Protein AF-A0A182S6H3-F1 (afdb_monomer_lite)

Foldseek 3Di:
DCVVLLVVCLVVLPLVSLVVVLVVVVVPPDDLLVLQSSLLSNLNSCLVVLNLVVNLVSVVVSVVRHPLVSHDLVSVVSSQVSCVVVVHHRPDDNDDDPPPDDDDDDDDDDDDDDDDDDDDDDDDDDDDDDDDDDDDDDDDDD

InterPro domains:
  IPR033490 Leucine-rich PPR motif-containing protein [PTHR46669] (1-109)

Sequence (142 aa):
MFQKVIQQARDTKDATLCQRLIDHLRESNVSEKGKGLIYSCMVDILVAKEKPEEALAALEQGLKVTCLENVNRTALRRLQDALAAKGKPFPLTIPAKNAKTAQDPSSTSSSDSDSESSSDEEPSKAAAKSSSSSKPSSKNLS

Organism: NCBI:txid74869

pLDDT: mean 74.5, std 17.38, range [43.91, 92.25]

Radius of gyration: 27.99 Å; chains: 1; bounding box: 32×68×69 Å

Secondary structure (DSSP, 8-state):
--HHHHHHHHHHT-HHHHHHHHHHHHHTT--HHHHHHHHHHHHHHHHHTT-HHHHHHHHHHHHTTS-GGGS-HHHHHHHHHHHHHTTPPP-S--PPP--S------------------------------------------

Structure (mmCIF, N/CA/C/O backbone):
data_AF-A0A182S6H3-F1
#
_entry.id   AF-A0A182S6H3-F1
#
loop_
_atom_site.group_PDB
_atom_site.id
_atom_site.type_symbol
_atom_site.label_atom_id
_atom_site.label_alt_id
_atom_site.label_comp_id
_atom_site.label_asym_id
_atom_site.label_entity_id
_atom_site.label_seq_id
_atom_site.pdbx_PDB_ins_code
_atom_site.Cartn_x
_atom_site.Cartn_y
_atom_site.Cartn_z
_atom_site.occupancy
_atom_site.B_iso_or_equiv
_atom_site.auth_seq_id
_atom_site.auth_comp_id
_atom_site.auth_asym_id
_atom_site.auth_atom_id
_atom_site.pdbx_PDB_model_num
ATOM 1 N N . MET A 1 1 ? 14.740 -0.488 -11.726 1.00 61.84 1 MET A N 1
ATOM 2 C CA . MET A 1 1 ? 14.274 0.349 -10.593 1.00 61.84 1 MET A CA 1
ATOM 3 C C . MET A 1 1 ? 12.841 0.802 -10.850 1.00 61.84 1 MET A C 1
ATOM 5 O O . MET A 1 1 ? 12.623 1.541 -11.795 1.00 61.84 1 MET A O 1
ATOM 9 N N . PHE A 1 2 ? 11.881 0.393 -10.021 1.00 75.75 2 PHE A N 1
ATOM 10 C CA . PHE A 1 2 ? 10.447 0.751 -10.123 1.00 75.75 2 PHE A CA 1
ATOM 11 C C . PHE A 1 2 ? 10.018 1.805 -9.082 1.00 75.75 2 PHE A C 1
ATOM 13 O O . PHE A 1 2 ? 8.854 2.178 -8.994 1.00 75.75 2 PHE A O 1
ATOM 20 N N . GLN A 1 3 ? 10.972 2.334 -8.311 1.00 81.19 3 GLN A N 1
ATOM 21 C CA . GLN A 1 3 ? 10.722 3.261 -7.206 1.00 81.19 3 GLN A CA 1
ATOM 22 C C . GLN A 1 3 ? 10.040 4.566 -7.643 1.00 81.19 3 GLN A C 1
ATOM 24 O O . GLN A 1 3 ? 9.164 5.049 -6.934 1.00 81.19 3 GLN A O 1
ATOM 29 N N . LYS A 1 4 ? 10.373 5.100 -8.829 1.00 85.12 4 LYS A N 1
ATOM 30 C CA . LYS A 1 4 ? 9.709 6.295 -9.382 1.00 85.12 4 LYS A CA 1
ATOM 31 C C . LYS A 1 4 ? 8.228 6.050 -9.684 1.00 85.12 4 LYS A C 1
ATOM 33 O O . LYS A 1 4 ? 7.403 6.900 -9.378 1.00 85.12 4 LYS A O 1
ATOM 38 N N . VAL A 1 5 ? 7.896 4.875 -10.222 1.00 84.88 5 VAL A N 1
ATOM 39 C CA . VAL A 1 5 ? 6.509 4.490 -10.535 1.00 84.88 5 VAL A CA 1
ATOM 40 C C . VAL A 1 5 ? 5.707 4.290 -9.250 1.00 84.88 5 VAL A C 1
ATOM 42 O O . VAL A 1 5 ? 4.584 4.769 -9.156 1.00 84.88 5 VAL A O 1
ATOM 45 N N . ILE A 1 6 ? 6.303 3.656 -8.232 1.00 85.25 6 ILE A N 1
ATOM 46 C CA . ILE A 1 6 ? 5.683 3.507 -6.903 1.00 85.25 6 ILE A CA 1
ATOM 47 C C . ILE A 1 6 ? 5.396 4.878 -6.285 1.00 85.25 6 ILE A C 1
ATOM 49 O O . ILE A 1 6 ? 4.298 5.113 -5.788 1.00 85.25 6 ILE A O 1
ATOM 53 N N . GLN A 1 7 ? 6.370 5.790 -6.332 1.00 86.38 7 GLN A N 1
ATOM 54 C CA . GLN A 1 7 ? 6.212 7.137 -5.793 1.00 86.38 7 GLN A CA 1
ATOM 55 C C . GLN A 1 7 ? 5.078 7.884 -6.507 1.00 86.38 7 GLN A C 1
ATOM 57 O O . GLN A 1 7 ? 4.170 8.386 -5.851 1.00 86.38 7 GLN A O 1
ATOM 62 N N . GLN A 1 8 ? 5.066 7.852 -7.842 1.00 88.31 8 GLN A N 1
ATOM 63 C CA . GLN A 1 8 ? 4.007 8.456 -8.647 1.00 88.31 8 GLN A CA 1
ATOM 64 C C . GLN A 1 8 ? 2.626 7.864 -8.338 1.00 88.31 8 GLN A C 1
ATOM 66 O O . GLN A 1 8 ? 1.669 8.618 -8.170 1.00 88.31 8 GLN A O 1
ATOM 71 N N . ALA A 1 9 ? 2.506 6.537 -8.231 1.00 86.19 9 ALA A N 1
ATOM 72 C CA . ALA A 1 9 ? 1.245 5.878 -7.896 1.00 86.19 9 ALA A CA 1
ATOM 73 C C . ALA A 1 9 ? 0.726 6.313 -6.520 1.00 86.19 9 ALA A C 1
ATOM 75 O O . ALA A 1 9 ? -0.468 6.554 -6.352 1.00 86.19 9 ALA A O 1
ATOM 76 N N . ARG A 1 10 ? 1.626 6.478 -5.543 1.00 85.00 10 ARG A N 1
ATOM 77 C CA . ARG A 1 10 ? 1.275 6.955 -4.203 1.00 85.00 10 ARG A CA 1
ATOM 78 C C . ARG A 1 10 ? 0.810 8.409 -4.213 1.00 85.00 10 ARG A C 1
ATOM 80 O O . ARG A 1 10 ? -0.196 8.721 -3.581 1.00 85.00 10 ARG A O 1
ATOM 87 N N . ASP A 1 11 ? 1.518 9.275 -4.933 1.00 86.94 11 ASP A N 1
ATOM 88 C CA . ASP A 1 11 ? 1.222 10.712 -4.983 1.00 86.94 11 ASP A CA 1
ATOM 89 C C . ASP A 1 11 ? -0.090 10.988 -5.733 1.00 86.94 11 ASP A C 1
ATOM 91 O O . ASP A 1 11 ? -0.886 11.828 -5.320 1.00 86.94 11 ASP A O 1
ATOM 95 N N . THR A 1 12 ? -0.361 10.217 -6.788 1.00 88.31 12 THR A N 1
ATOM 96 C CA . THR A 1 12 ? -1.609 10.288 -7.570 1.00 88.31 12 THR A CA 1
ATOM 97 C C . THR A 1 12 ? -2.750 9.448 -6.991 1.00 88.31 12 THR A C 1
ATOM 99 O O . THR A 1 12 ? -3.883 9.549 -7.457 1.00 88.31 12 THR A O 1
ATOM 102 N N . LYS A 1 13 ? -2.474 8.623 -5.970 1.00 87.88 13 LYS A N 1
ATOM 103 C CA . LYS A 1 13 ? -3.398 7.623 -5.403 1.00 87.88 13 LYS A CA 1
ATOM 104 C C . LYS A 1 13 ? -4.021 6.710 -6.472 1.00 87.88 13 LYS A C 1
ATOM 106 O O . LYS A 1 13 ? -5.177 6.280 -6.361 1.00 87.88 13 LYS A O 1
ATOM 111 N N . ASP A 1 14 ? -3.251 6.404 -7.512 1.00 87.19 14 ASP A N 1
ATOM 112 C CA . ASP A 1 14 ? -3.705 5.598 -8.636 1.00 87.19 14 ASP A CA 1
ATOM 113 C C . ASP A 1 14 ? -3.530 4.101 -8.344 1.00 87.19 14 ASP A C 1
ATOM 115 O O . ASP A 1 14 ? -2.481 3.491 -8.572 1.00 87.19 14 ASP A O 1
ATOM 119 N N . ALA A 1 15 ? -4.607 3.493 -7.846 1.00 85.69 15 ALA A N 1
ATOM 120 C CA . ALA A 1 15 ? -4.669 2.055 -7.600 1.00 85.69 15 ALA A CA 1
ATOM 121 C C . ALA A 1 15 ? -4.491 1.232 -8.890 1.00 85.69 15 ALA A C 1
ATOM 123 O O . ALA A 1 15 ? -3.929 0.141 -8.844 1.00 85.69 15 ALA A O 1
ATOM 124 N N . THR A 1 16 ? -4.917 1.751 -10.049 1.00 88.88 16 THR A N 1
ATOM 125 C CA . THR A 1 16 ? -4.810 1.020 -11.321 1.00 88.88 16 THR A CA 1
ATOM 126 C C . THR A 1 16 ? -3.360 0.922 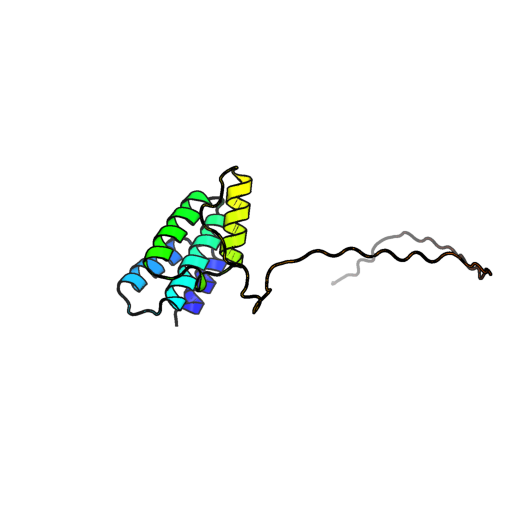-11.780 1.00 88.88 16 THR A C 1
ATOM 128 O O . THR A 1 16 ? -2.931 -0.135 -12.246 1.00 88.88 16 THR A O 1
ATOM 131 N N . LEU A 1 17 ? -2.573 1.982 -11.565 1.00 88.25 17 LEU A N 1
ATOM 132 C CA . LEU A 1 17 ? -1.139 1.988 -11.839 1.00 88.25 17 LEU A CA 1
ATOM 133 C C . LEU A 1 17 ? -0.401 0.976 -10.954 1.00 88.25 17 LEU A C 1
ATOM 135 O O . LEU A 1 17 ? 0.419 0.206 -11.457 1.00 88.25 17 LEU A O 1
ATOM 139 N N . CYS A 1 18 ? -0.728 0.919 -9.659 1.00 87.25 18 CYS A N 1
ATOM 140 C CA . CYS A 1 18 ? -0.188 -0.103 -8.760 1.00 87.25 18 CYS A CA 1
ATOM 141 C C . CYS A 1 18 ? -0.571 -1.521 -9.193 1.00 87.25 18 CYS A C 1
ATOM 143 O O . CYS A 1 18 ? 0.257 -2.421 -9.095 1.00 87.25 18 CYS A O 1
ATOM 145 N N . GLN A 1 19 ? -1.791 -1.731 -9.689 1.00 88.00 19 GLN A N 1
ATOM 146 C CA . GLN A 1 19 ? -2.254 -3.056 -10.094 1.00 88.00 19 GLN A CA 1
ATOM 147 C C . GLN A 1 19 ? -1.534 -3.547 -11.349 1.00 88.00 19 GLN A C 1
ATOM 149 O O . GLN A 1 19 ? -0.975 -4.639 -11.340 1.00 88.00 19 GLN A O 1
ATOM 154 N N . ARG A 1 20 ? -1.410 -2.686 -12.366 1.00 89.19 20 ARG A N 1
ATOM 155 C CA . ARG A 1 20 ? -0.594 -2.967 -13.559 1.00 89.19 20 ARG A CA 1
ATOM 156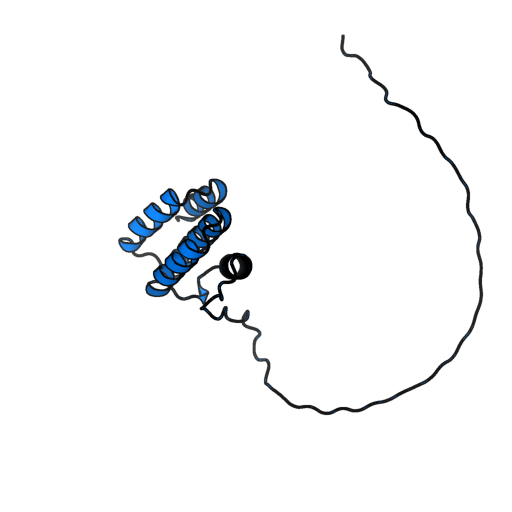 C C . ARG A 1 20 ? 0.858 -3.264 -13.200 1.00 89.19 20 ARG A C 1
ATOM 158 O O . ARG A 1 20 ? 1.475 -4.143 -13.794 1.00 89.19 20 ARG A O 1
ATOM 165 N N . LEU A 1 21 ? 1.405 -2.540 -12.221 1.00 86.50 21 LEU A N 1
ATOM 166 C CA . LEU A 1 21 ? 2.755 -2.788 -11.732 1.00 86.50 21 LEU A CA 1
ATOM 167 C C . LEU A 1 21 ? 2.854 -4.163 -11.055 1.00 86.50 21 LEU A C 1
ATOM 169 O O . LEU A 1 21 ? 3.811 -4.879 -11.312 1.00 86.50 21 LEU A O 1
ATOM 173 N N . ILE A 1 22 ? 1.875 -4.563 -10.239 1.00 86.94 22 ILE A N 1
ATOM 174 C CA . ILE A 1 22 ? 1.829 -5.907 -9.639 1.00 86.94 22 ILE A CA 1
ATOM 175 C C . ILE A 1 22 ? 1.780 -6.988 -10.721 1.00 86.94 22 ILE A C 1
ATOM 177 O O . ILE A 1 22 ? 2.553 -7.942 -10.639 1.00 86.94 22 ILE A O 1
ATOM 181 N N . ASP A 1 23 ? 0.929 -6.831 -11.736 1.00 88.00 23 ASP A N 1
ATOM 182 C CA . ASP A 1 23 ? 0.780 -7.811 -12.817 1.00 88.00 23 ASP A CA 1
ATOM 183 C C . ASP A 1 23 ? 2.090 -7.977 -13.597 1.00 88.00 23 ASP A C 1
ATOM 185 O O . ASP A 1 23 ? 2.611 -9.086 -13.716 1.00 88.00 23 ASP A O 1
ATOM 189 N N . HIS A 1 24 ? 2.719 -6.866 -13.989 1.00 84.75 24 HIS A N 1
ATOM 190 C CA . HIS A 1 24 ? 4.014 -6.882 -14.676 1.00 84.75 24 HIS A CA 1
ATOM 191 C C . HIS A 1 24 ? 5.135 -7.517 -13.828 1.00 84.75 24 HIS A C 1
ATOM 193 O O . HIS A 1 24 ? 6.117 -8.056 -14.342 1.00 84.75 24 HIS A O 1
ATOM 199 N N . LEU A 1 25 ? 5.021 -7.448 -12.501 1.00 79.06 25 LEU A N 1
ATOM 200 C CA . LEU A 1 25 ? 6.015 -7.982 -11.571 1.00 79.06 25 LEU A CA 1
ATOM 201 C C . LEU A 1 25 ? 5.781 -9.431 -11.169 1.00 79.06 25 LEU A C 1
ATOM 203 O O . LEU A 1 25 ? 6.699 -10.049 -10.632 1.00 79.06 25 LEU A O 1
ATOM 207 N N . ARG A 1 26 ? 4.591 -9.981 -11.423 1.00 77.44 26 ARG A N 1
ATOM 208 C CA . ARG A 1 26 ? 4.362 -11.428 -11.334 1.00 77.44 26 ARG A CA 1
ATOM 209 C C . ARG A 1 26 ? 5.150 -12.169 -12.409 1.00 77.44 26 ARG A C 1
ATOM 211 O O . ARG A 1 26 ? 5.677 -13.239 -12.133 1.00 77.44 26 ARG A O 1
ATOM 218 N N . GLU A 1 27 ? 5.275 -11.564 -13.584 1.00 79.38 27 GLU A N 1
ATOM 219 C CA . GLU A 1 27 ? 6.018 -12.111 -14.725 1.00 79.38 27 GLU A CA 1
ATOM 220 C C . GLU A 1 27 ? 7.522 -11.793 -14.665 1.00 79.38 27 GLU A C 1
ATOM 222 O O . GLU A 1 27 ? 8.341 -12.482 -15.268 1.00 79.38 27 GLU A O 1
ATOM 227 N N . SER A 1 28 ? 7.908 -10.763 -13.907 1.00 78.06 28 SER A N 1
ATOM 228 C CA . SER A 1 28 ? 9.303 -10.334 -13.769 1.00 78.06 28 SER A CA 1
ATOM 229 C C . SER A 1 28 ? 10.000 -10.969 -12.558 1.00 78.06 28 SER A C 1
ATOM 231 O O . SER A 1 28 ? 9.414 -11.148 -11.491 1.00 78.06 28 SER A O 1
ATOM 233 N N . ASN A 1 29 ? 11.307 -11.219 -12.671 1.00 77.94 29 ASN A N 1
ATOM 234 C CA . ASN A 1 29 ? 12.126 -11.810 -11.605 1.00 77.94 29 ASN A CA 1
ATOM 235 C C . ASN A 1 29 ? 12.534 -10.766 -10.540 1.00 77.94 29 ASN A C 1
ATOM 237 O O . ASN A 1 29 ? 13.698 -10.392 -10.397 1.00 77.94 29 ASN A O 1
ATOM 241 N N . VAL A 1 30 ? 11.541 -10.204 -9.848 1.00 82.38 30 VAL A N 1
ATOM 242 C CA . VAL A 1 30 ? 11.744 -9.172 -8.824 1.00 82.38 30 VAL A CA 1
ATOM 243 C C . VAL A 1 30 ? 11.852 -9.790 -7.439 1.00 82.38 30 VAL A C 1
ATOM 245 O O . VAL A 1 30 ? 11.098 -10.693 -7.081 1.00 82.38 30 VAL A O 1
ATOM 248 N N . SER A 1 31 ? 12.786 -9.261 -6.646 1.00 86.00 31 SER A N 1
ATOM 249 C CA . SER A 1 31 ? 13.011 -9.694 -5.271 1.00 86.00 31 SER A CA 1
ATOM 250 C C . SER A 1 31 ? 11.759 -9.535 -4.410 1.00 86.00 31 SER A C 1
ATOM 252 O O . SER A 1 31 ? 10.972 -8.599 -4.584 1.00 86.00 31 SER A O 1
ATOM 254 N N . GLU A 1 32 ? 11.600 -10.416 -3.424 1.00 85.88 32 GLU A N 1
ATOM 255 C CA . GLU A 1 32 ? 10.483 -10.367 -2.471 1.00 85.88 32 GLU A CA 1
ATOM 256 C C . GLU A 1 32 ? 10.368 -9.002 -1.790 1.00 85.88 32 GLU A C 1
ATOM 258 O O . GLU A 1 32 ? 9.280 -8.446 -1.683 1.00 85.88 32 GLU A O 1
ATOM 263 N N . LYS A 1 33 ? 11.505 -8.394 -1.431 1.00 85.12 33 LYS A N 1
ATOM 264 C CA . LYS A 1 33 ? 11.549 -7.039 -0.872 1.00 85.12 33 LYS A CA 1
ATOM 265 C C . LYS A 1 33 ? 10.941 -5.997 -1.814 1.00 85.12 33 LYS A C 1
ATOM 267 O O . LYS A 1 33 ? 10.226 -5.107 -1.363 1.00 85.12 33 LYS A O 1
ATOM 272 N N . GLY A 1 34 ? 11.198 -6.106 -3.118 1.00 87.00 34 GLY A N 1
ATOM 273 C CA . GLY A 1 34 ? 10.575 -5.247 -4.125 1.00 87.00 34 GLY A CA 1
ATOM 274 C C . GLY A 1 34 ? 9.059 -5.432 -4.164 1.00 87.00 34 GLY A C 1
ATOM 275 O O . GLY A 1 34 ? 8.324 -4.448 -4.098 1.00 87.00 34 GLY A O 1
ATOM 276 N N . LYS A 1 35 ? 8.593 -6.686 -4.178 1.00 87.88 35 LYS A N 1
ATOM 277 C CA . LYS A 1 35 ? 7.161 -7.023 -4.131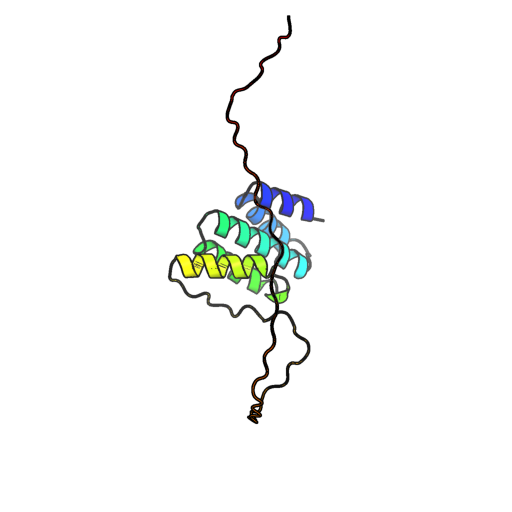 1.00 87.88 35 LYS A CA 1
ATOM 278 C C . LYS A 1 35 ? 6.501 -6.438 -2.876 1.00 87.88 35 LYS A C 1
ATOM 280 O O . LYS A 1 35 ? 5.482 -5.760 -2.991 1.00 87.88 35 LYS A O 1
ATOM 285 N N . GLY A 1 36 ? 7.129 -6.588 -1.708 1.00 89.44 36 GLY A N 1
ATOM 286 C CA . GLY A 1 36 ? 6.668 -6.011 -0.442 1.00 89.44 36 GLY A CA 1
ATOM 287 C C . GLY A 1 36 ? 6.439 -4.501 -0.495 1.00 89.44 36 GLY A C 1
ATOM 288 O O . GLY A 1 36 ? 5.389 -4.027 -0.059 1.00 89.44 36 GLY A O 1
ATOM 289 N N . LEU A 1 37 ? 7.347 -3.736 -1.110 1.00 88.81 37 LEU A N 1
ATOM 290 C CA . LEU A 1 37 ? 7.187 -2.281 -1.260 1.00 88.81 37 LEU A CA 1
ATOM 291 C C . LEU A 1 37 ? 5.974 -1.894 -2.116 1.00 88.81 37 LEU A C 1
ATOM 293 O O . LEU A 1 37 ? 5.314 -0.892 -1.846 1.00 88.81 37 LEU A O 1
ATOM 297 N N . ILE A 1 38 ? 5.661 -2.685 -3.135 1.00 89.62 38 ILE A N 1
ATOM 298 C CA . ILE A 1 38 ? 4.577 -2.385 -4.078 1.00 89.62 38 ILE A CA 1
ATOM 299 C C . ILE A 1 38 ? 3.229 -2.726 -3.466 1.00 89.62 38 ILE A C 1
ATOM 301 O O . ILE A 1 38 ? 2.314 -1.906 -3.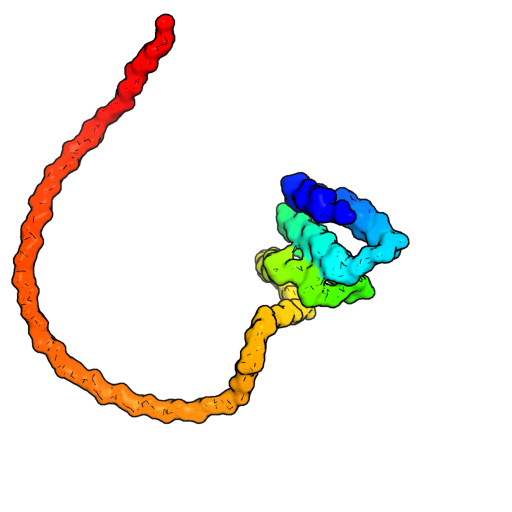515 1.00 89.62 38 ILE A O 1
ATOM 305 N N . TYR A 1 39 ? 3.135 -3.876 -2.798 1.00 91.19 39 TYR A N 1
ATOM 306 C CA . TYR A 1 39 ? 1.961 -4.213 -1.997 1.00 91.19 39 TYR A CA 1
ATOM 307 C C . TYR A 1 39 ? 1.744 -3.204 -0.862 1.00 91.19 39 TYR A C 1
ATOM 309 O O . TYR A 1 39 ? 0.609 -2.811 -0.614 1.00 91.19 39 TYR A O 1
ATOM 317 N N . SER A 1 40 ? 2.815 -2.689 -0.246 1.00 91.31 40 SER A N 1
ATOM 318 C CA . SER A 1 40 ? 2.709 -1.599 0.740 1.00 91.31 40 SER A CA 1
ATOM 319 C C . SER A 1 40 ? 2.071 -0.344 0.144 1.00 91.31 40 SER A C 1
ATOM 321 O O . SER A 1 40 ? 1.206 0.263 0.768 1.00 91.31 40 SER A O 1
ATOM 323 N N . CYS A 1 41 ? 2.478 0.028 -1.073 1.00 91.19 41 CYS A N 1
ATOM 324 C CA . CYS A 1 41 ? 1.901 1.162 -1.788 1.00 91.19 41 CYS A CA 1
ATOM 325 C C . CYS A 1 41 ? 0.423 0.929 -2.122 1.00 91.19 41 CYS A C 1
ATOM 327 O O . CYS A 1 41 ? -0.395 1.820 -1.917 1.00 91.19 41 CYS A O 1
ATOM 329 N N . MET A 1 42 ? 0.070 -0.275 -2.583 1.00 91.69 42 MET A N 1
ATOM 330 C CA . MET A 1 42 ? -1.318 -0.641 -2.867 1.00 91.69 42 MET A CA 1
ATOM 331 C C . MET A 1 42 ? -2.199 -0.514 -1.616 1.00 91.69 42 MET A C 1
ATOM 333 O O . MET A 1 42 ? -3.272 0.083 -1.676 1.00 91.69 42 MET A O 1
ATOM 337 N N . VAL A 1 43 ? -1.721 -1.012 -0.472 1.00 92.25 43 VAL A N 1
ATOM 338 C CA . VAL A 1 43 ? -2.421 -0.894 0.816 1.00 92.25 43 VAL A CA 1
ATOM 339 C C . VAL A 1 43 ? -2.617 0.572 1.206 1.00 92.25 43 VAL A C 1
ATOM 341 O O . VAL A 1 43 ? -3.745 0.962 1.496 1.00 92.25 43 VAL A O 1
ATOM 344 N N . ASP A 1 44 ? -1.567 1.400 1.164 1.00 91.50 44 ASP A N 1
ATOM 345 C CA . ASP A 1 44 ? -1.669 2.834 1.487 1.00 91.50 44 ASP A CA 1
ATOM 346 C C . ASP A 1 44 ? -2.705 3.546 0.590 1.00 91.50 44 ASP A C 1
ATOM 348 O O . ASP A 1 44 ? -3.502 4.346 1.083 1.00 91.50 44 ASP A O 1
ATOM 352 N N . ILE A 1 45 ? -2.734 3.242 -0.714 1.00 91.56 45 ILE A N 1
ATOM 353 C CA . ILE A 1 45 ? -3.695 3.836 -1.656 1.00 91.56 45 ILE A CA 1
ATOM 354 C C . ILE A 1 45 ? -5.126 3.398 -1.332 1.00 91.56 45 ILE A C 1
ATOM 356 O O . ILE A 1 45 ? -6.025 4.234 -1.293 1.00 91.56 45 ILE A O 1
ATOM 360 N N . LEU A 1 46 ? -5.359 2.106 -1.091 1.00 91.69 46 LEU A N 1
ATOM 361 C CA . LEU A 1 46 ? -6.696 1.580 -0.800 1.00 91.69 46 LEU A CA 1
ATOM 362 C C . LEU A 1 46 ? -7.232 2.088 0.544 1.00 91.69 46 LEU A C 1
ATOM 364 O O . LEU A 1 46 ? -8.402 2.461 0.635 1.00 91.69 46 LEU A O 1
ATOM 368 N N . VAL A 1 47 ? -6.368 2.202 1.556 1.00 91.38 47 VAL A N 1
ATOM 369 C CA . VAL A 1 47 ? -6.701 2.856 2.830 1.00 91.38 47 VAL A CA 1
ATOM 370 C C . VAL A 1 47 ? -7.046 4.331 2.607 1.00 91.38 47 VAL A C 1
ATOM 372 O O . VAL A 1 47 ? -8.069 4.795 3.102 1.00 91.38 47 VAL A O 1
ATOM 375 N N . ALA A 1 48 ? -6.265 5.055 1.797 1.00 89.81 48 ALA A N 1
ATOM 376 C CA . ALA A 1 48 ? -6.540 6.454 1.458 1.00 89.81 48 ALA A CA 1
ATOM 377 C C . ALA A 1 48 ? -7.818 6.658 0.623 1.00 89.81 48 ALA A C 1
ATOM 379 O O . ALA A 1 48 ? -8.305 7.784 0.531 1.00 89.81 48 ALA A O 1
ATOM 380 N N . LYS A 1 49 ? -8.345 5.595 0.006 1.00 89.81 49 LYS A N 1
ATOM 381 C CA . LYS A 1 49 ? -9.626 5.566 -0.719 1.00 89.81 49 LYS A CA 1
ATOM 382 C C . LYS A 1 49 ? -10.771 5.006 0.135 1.00 89.81 49 LYS A C 1
ATOM 384 O O . LYS A 1 49 ? -11.801 4.636 -0.418 1.00 89.81 49 LYS A O 1
ATOM 389 N N . GLU A 1 50 ? -10.575 4.896 1.452 1.00 90.25 50 GLU A N 1
ATOM 390 C CA . GLU A 1 50 ? -11.564 4.407 2.426 1.00 90.25 50 GLU A CA 1
ATOM 391 C C . GLU A 1 50 ? -12.065 2.974 2.152 1.00 90.25 50 GLU A C 1
ATOM 393 O O . GLU A 1 50 ? -13.154 2.561 2.578 1.00 90.25 50 GLU A O 1
ATOM 398 N N . LYS A 1 51 ? -11.224 2.171 1.488 1.00 91.06 51 LYS A N 1
ATOM 399 C CA . LYS A 1 51 ? -11.464 0.768 1.120 1.00 91.06 51 LYS A CA 1
ATOM 400 C C . LYS A 1 51 ? -10.510 -0.181 1.870 1.00 91.06 51 LYS A C 1
ATOM 402 O O . LYS A 1 51 ? -9.712 -0.880 1.245 1.00 91.06 51 LYS A O 1
ATOM 407 N N . PRO A 1 52 ? -10.578 -0.252 3.213 1.00 90.44 52 PRO A N 1
ATOM 408 C CA . PRO A 1 52 ? -9.683 -1.097 4.003 1.00 90.44 52 PRO A CA 1
ATOM 409 C C . PRO A 1 52 ? -9.906 -2.603 3.775 1.00 90.44 52 PRO A C 1
ATOM 411 O O . PRO A 1 52 ? -8.993 -3.396 3.967 1.00 90.44 52 PRO A O 1
ATOM 414 N N . GLU A 1 53 ? -11.090 -3.017 3.322 1.00 89.62 53 GLU A N 1
ATOM 415 C CA . GLU A 1 53 ? -11.387 -4.426 3.015 1.00 89.62 53 GLU A CA 1
ATOM 416 C C . GLU A 1 53 ? -10.640 -4.901 1.765 1.00 89.62 53 GLU A C 1
ATOM 418 O O . GLU A 1 53 ? -9.999 -5.950 1.775 1.00 89.62 53 GLU A O 1
ATOM 423 N N . GLU A 1 54 ? -10.647 -4.079 0.712 1.00 90.44 54 GLU A N 1
ATOM 424 C CA . GLU A 1 54 ? -9.851 -4.320 -0.495 1.00 90.44 54 GLU A CA 1
ATOM 425 C C . GLU A 1 54 ? -8.353 -4.277 -0.167 1.00 90.44 54 GLU A C 1
ATOM 427 O O . GLU A 1 54 ? -7.580 -5.081 -0.686 1.00 90.44 54 GLU A O 1
ATOM 432 N N . ALA A 1 55 ? -7.938 -3.374 0.730 1.00 91.50 55 ALA A N 1
ATOM 433 C CA . ALA A 1 55 ? -6.555 -3.287 1.191 1.00 91.50 55 ALA A CA 1
ATOM 434 C C . ALA A 1 55 ? -6.100 -4.557 1.929 1.00 91.50 55 ALA A C 1
ATOM 436 O O . ALA A 1 55 ? -4.977 -5.014 1.719 1.00 91.50 55 ALA A O 1
ATOM 437 N N . LEU A 1 56 ? -6.968 -5.153 2.751 1.00 90.62 56 LEU A N 1
ATOM 438 C CA . LEU A 1 56 ? -6.701 -6.420 3.432 1.00 90.62 56 LEU A CA 1
ATOM 439 C C . LEU A 1 56 ? -6.568 -7.566 2.423 1.00 90.62 56 LEU A C 1
ATOM 441 O O . LEU A 1 56 ? -5.574 -8.286 2.459 1.00 90.62 56 LEU A O 1
ATOM 445 N N . ALA A 1 57 ? -7.491 -7.680 1.465 1.00 91.00 57 ALA A N 1
ATOM 446 C CA . ALA A 1 57 ? -7.401 -8.693 0.411 1.00 91.00 57 ALA A CA 1
ATOM 447 C C . ALA A 1 57 ? -6.123 -8.537 -0.438 1.00 91.00 57 ALA A C 1
ATOM 449 O O . ALA A 1 57 ? -5.466 -9.522 -0.787 1.00 91.00 57 ALA A O 1
ATOM 450 N N . ALA A 1 58 ? -5.727 -7.296 -0.745 1.00 90.38 58 ALA A N 1
ATOM 451 C CA . ALA A 1 58 ? -4.481 -7.001 -1.448 1.00 90.38 58 ALA A CA 1
ATOM 452 C C . ALA A 1 58 ? -3.245 -7.386 -0.620 1.00 90.38 58 ALA A C 1
ATOM 454 O O . ALA A 1 58 ? -2.277 -7.912 -1.172 1.00 90.38 58 ALA A O 1
ATOM 455 N N . LEU A 1 59 ? -3.278 -7.163 0.696 1.00 90.62 59 LEU A N 1
ATOM 456 C CA . LEU A 1 59 ? -2.217 -7.583 1.605 1.00 90.62 59 LEU A CA 1
ATOM 457 C C . LEU A 1 59 ? -2.097 -9.111 1.652 1.00 90.62 59 LEU A C 1
ATOM 459 O O . LEU A 1 59 ? -0.997 -9.625 1.486 1.00 90.62 59 LEU A O 1
ATOM 463 N N . GLU A 1 60 ? -3.203 -9.842 1.803 1.00 89.69 60 GLU A N 1
ATOM 464 C CA . GLU A 1 60 ? -3.212 -11.313 1.789 1.00 89.69 60 GLU A CA 1
ATOM 465 C C . GLU A 1 60 ? -2.675 -11.885 0.471 1.00 89.69 60 GLU A C 1
ATOM 467 O O . GLU A 1 60 ? -1.899 -12.839 0.467 1.00 89.69 60 GLU A O 1
ATOM 472 N N . GLN A 1 61 ? -3.041 -11.277 -0.662 1.00 88.94 61 GLN A N 1
ATOM 473 C CA . GLN A 1 61 ? -2.474 -11.609 -1.972 1.00 88.94 61 GLN A CA 1
ATOM 474 C C . GLN A 1 61 ? -0.961 -11.370 -2.007 1.00 88.94 61 GLN A C 1
ATOM 476 O O . GLN A 1 61 ? -0.221 -12.202 -2.530 1.00 88.94 61 GLN A O 1
ATOM 481 N N . GLY A 1 62 ? -0.501 -10.255 -1.438 1.00 87.25 62 GLY A N 1
ATOM 482 C CA . GLY A 1 62 ? 0.918 -9.946 -1.306 1.00 87.25 62 GLY A CA 1
ATOM 483 C C . GLY A 1 62 ? 1.659 -10.970 -0.456 1.00 87.25 62 GLY A C 1
ATOM 484 O O . GLY A 1 62 ? 2.729 -11.423 -0.850 1.00 87.25 62 GLY A O 1
ATOM 485 N N . LEU A 1 63 ? 1.068 -11.417 0.651 1.00 88.69 63 LEU A N 1
ATOM 486 C CA . LEU A 1 63 ? 1.690 -12.385 1.556 1.00 88.69 63 LEU A CA 1
ATOM 487 C C . LEU A 1 63 ? 1.918 -13.772 0.942 1.00 88.69 63 LEU A C 1
ATOM 489 O O . LEU A 1 63 ? 2.752 -14.526 1.431 1.00 88.69 63 LEU A O 1
ATOM 493 N N . LYS A 1 64 ? 1.246 -14.097 -0.168 1.00 88.44 64 LYS A N 1
ATOM 494 C CA . LYS A 1 64 ? 1.528 -15.318 -0.944 1.00 88.44 64 LYS A CA 1
ATOM 495 C C . LYS A 1 64 ? 2.847 -15.247 -1.719 1.00 88.44 64 LYS A C 1
ATOM 497 O O . LYS A 1 64 ? 3.355 -16.281 -2.136 1.00 88.44 64 LYS A O 1
ATOM 502 N N . VAL A 1 65 ? 3.369 -14.042 -1.965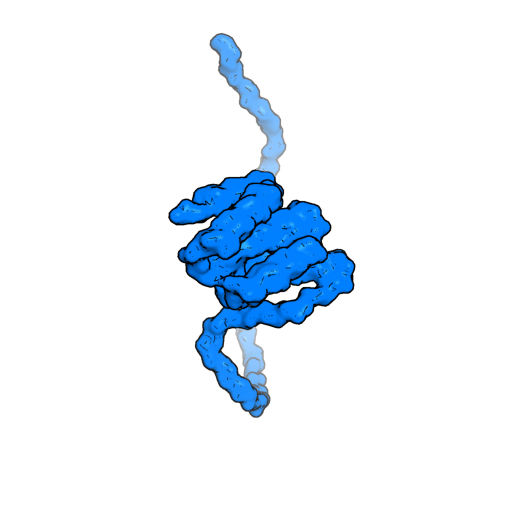 1.00 85.94 65 VAL A N 1
ATOM 503 C CA . VAL A 1 65 ? 4.553 -13.799 -2.814 1.00 85.94 65 VAL A CA 1
ATOM 504 C C . VAL A 1 65 ? 5.664 -13.006 -2.119 1.00 85.94 65 VAL A C 1
ATOM 506 O O . VAL A 1 65 ? 6.718 -12.783 -2.715 1.00 85.94 65 VAL A O 1
ATOM 509 N N . THR A 1 66 ? 5.428 -12.531 -0.897 1.00 87.31 66 THR A N 1
ATOM 510 C CA . THR A 1 66 ? 6.401 -11.830 -0.054 1.00 87.31 66 THR A CA 1
ATOM 511 C C . THR A 1 66 ? 6.105 -12.081 1.423 1.00 87.31 66 THR A C 1
ATOM 513 O O . THR A 1 66 ? 4.962 -12.285 1.809 1.00 87.31 66 THR A O 1
ATOM 516 N N . CYS A 1 67 ? 7.114 -11.971 2.282 1.00 85.50 67 CYS A N 1
ATOM 517 C CA . CYS A 1 67 ? 6.927 -11.987 3.731 1.00 85.50 67 CYS A CA 1
ATOM 518 C C . CYS A 1 67 ? 6.374 -10.653 4.261 1.00 85.50 67 CYS A C 1
ATOM 520 O O . CYS A 1 67 ? 6.656 -9.583 3.709 1.00 85.50 67 CYS A O 1
ATOM 522 N N . LEU A 1 68 ? 5.653 -10.705 5.386 1.00 84.81 68 LEU A N 1
ATOM 523 C CA . LEU A 1 68 ? 5.098 -9.526 6.067 1.00 84.81 68 LEU A CA 1
ATOM 524 C C . LEU A 1 68 ? 6.196 -8.553 6.549 1.00 84.81 68 LEU A C 1
ATOM 526 O O . LEU A 1 68 ? 5.973 -7.350 6.622 1.00 84.81 68 LEU A O 1
ATOM 530 N N . GLU A 1 69 ? 7.409 -9.051 6.804 1.00 85.81 69 GLU A N 1
ATOM 531 C CA . GLU A 1 69 ? 8.588 -8.250 7.171 1.00 85.81 69 GLU A CA 1
ATOM 532 C C . GLU A 1 69 ? 9.047 -7.286 6.067 1.00 85.81 69 GLU A C 1
ATOM 534 O O . GLU A 1 69 ? 9.619 -6.234 6.354 1.00 85.81 69 GLU A O 1
ATOM 539 N N . ASN A 1 70 ? 8.773 -7.631 4.806 1.00 86.12 70 ASN A N 1
ATOM 540 C CA . ASN A 1 70 ? 9.097 -6.806 3.644 1.00 86.12 70 ASN A CA 1
ATOM 541 C C . ASN A 1 70 ? 8.014 -5.758 3.346 1.00 86.12 70 ASN A C 1
ATOM 543 O O . ASN A 1 70 ? 8.216 -4.886 2.498 1.00 86.12 70 ASN A O 1
ATOM 547 N N . VAL A 1 71 ? 6.865 -5.841 4.021 1.00 86.94 71 VAL A N 1
ATOM 548 C CA . VAL A 1 71 ? 5.780 -4.867 3.912 1.00 86.94 71 VAL A CA 1
ATOM 549 C C . VAL A 1 71 ? 6.036 -3.719 4.886 1.00 86.94 71 VAL A C 1
ATOM 551 O O . VAL A 1 71 ? 6.495 -3.896 6.016 1.00 86.94 71 VAL A O 1
ATOM 554 N N . ASN A 1 72 ? 5.740 -2.500 4.452 1.00 88.06 72 ASN A N 1
ATOM 555 C CA . ASN A 1 72 ? 5.957 -1.311 5.247 1.00 88.06 72 ASN A CA 1
ATOM 556 C C . ASN A 1 72 ? 5.020 -1.299 6.463 1.00 88.06 72 ASN A C 1
ATOM 558 O O . ASN A 1 72 ? 3.797 -1.227 6.338 1.00 88.06 72 ASN A O 1
ATOM 562 N N . ARG A 1 73 ? 5.605 -1.303 7.662 1.00 86.81 73 ARG A N 1
ATOM 563 C CA . ARG A 1 73 ? 4.871 -1.304 8.936 1.00 86.81 73 ARG A CA 1
ATOM 564 C C . ARG A 1 73 ? 3.896 -0.147 9.080 1.00 86.81 73 ARG A C 1
ATOM 566 O O . ARG A 1 73 ? 2.859 -0.314 9.710 1.00 86.81 73 ARG A O 1
ATOM 573 N N . THR A 1 74 ? 4.217 1.019 8.520 1.00 88.81 74 THR A N 1
ATOM 574 C CA . THR A 1 74 ? 3.310 2.172 8.571 1.00 88.81 74 THR A CA 1
ATOM 575 C C . THR A 1 74 ? 2.036 1.920 7.773 1.00 88.81 74 THR A C 1
ATOM 577 O O . THR A 1 74 ? 0.968 2.308 8.230 1.00 88.81 74 THR A O 1
ATOM 580 N N . ALA A 1 75 ? 2.132 1.233 6.628 1.00 88.31 75 ALA A N 1
ATOM 581 C CA . ALA A 1 75 ? 0.971 0.850 5.828 1.00 88.31 75 ALA A CA 1
ATOM 582 C C . ALA A 1 75 ? 0.116 -0.191 6.571 1.00 88.31 75 ALA A C 1
ATOM 584 O O . ALA A 1 75 ? -1.103 -0.059 6.619 1.00 88.31 75 ALA A O 1
ATOM 585 N N . LEU A 1 76 ? 0.755 -1.164 7.237 1.00 89.19 76 LEU A N 1
ATOM 586 C CA . LEU A 1 76 ? 0.061 -2.148 8.080 1.00 89.19 76 LEU A CA 1
ATOM 587 C C . LEU A 1 76 ? -0.683 -1.492 9.251 1.00 89.19 76 LEU A C 1
ATOM 589 O O . LEU A 1 76 ? -1.846 -1.801 9.481 1.00 89.19 76 LEU A O 1
ATOM 593 N N . ARG A 1 77 ? -0.042 -0.555 9.964 1.00 89.00 77 ARG A N 1
ATOM 594 C CA . ARG A 1 77 ? -0.679 0.172 11.074 1.00 89.00 77 ARG A CA 1
ATOM 595 C C . ARG A 1 77 ? -1.860 1.016 10.589 1.00 89.00 77 ARG A C 1
ATOM 597 O O . ARG A 1 77 ? -2.931 0.940 11.169 1.00 89.00 77 ARG A O 1
ATOM 604 N N . ARG A 1 78 ? -1.704 1.746 9.480 1.0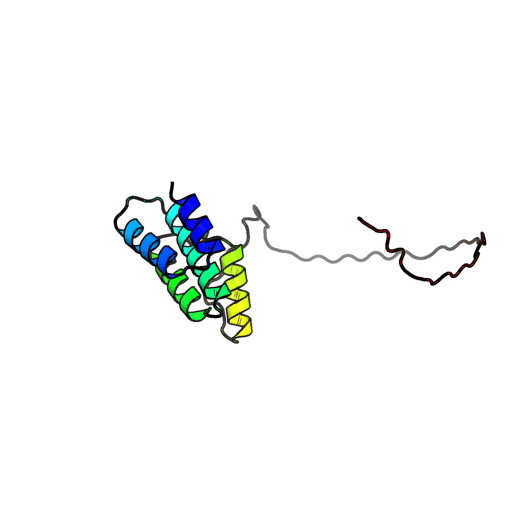0 90.00 78 ARG A N 1
ATOM 605 C CA . ARG A 1 78 ? -2.808 2.513 8.877 1.00 90.00 78 ARG A CA 1
ATOM 606 C C . ARG A 1 78 ? -3.978 1.630 8.459 1.00 90.00 78 ARG A C 1
ATOM 608 O O . ARG A 1 78 ? -5.125 2.020 8.636 1.00 90.00 78 ARG A O 1
ATOM 615 N N . LEU A 1 79 ? -3.693 0.451 7.907 1.00 90.19 79 LEU A N 1
ATOM 616 C CA . LEU A 1 79 ? -4.721 -0.524 7.563 1.00 90.19 79 LEU A CA 1
ATOM 617 C C . LEU A 1 79 ? -5.450 -1.034 8.811 1.00 90.19 79 LEU A C 1
ATOM 619 O O . LEU A 1 79 ? -6.676 -1.105 8.807 1.00 90.19 79 LEU A O 1
ATOM 623 N N . GLN A 1 80 ? -4.711 -1.344 9.878 1.00 89.25 80 GLN A N 1
ATOM 624 C CA . GLN A 1 80 ? -5.283 -1.736 11.164 1.00 89.25 80 GLN A CA 1
ATOM 625 C C . GLN A 1 80 ? -6.213 -0.648 11.718 1.00 89.25 80 GLN A C 1
ATOM 627 O O . GLN A 1 80 ? -7.354 -0.953 12.057 1.00 89.25 80 GLN A O 1
ATOM 632 N N . ASP A 1 81 ? -5.764 0.608 11.744 1.00 90.31 81 ASP A N 1
ATOM 633 C CA . ASP A 1 81 ? -6.562 1.743 12.222 1.00 90.31 81 ASP A CA 1
ATOM 634 C C . ASP A 1 81 ? -7.827 1.936 11.363 1.00 90.31 81 ASP A C 1
ATOM 636 O O . ASP A 1 81 ? -8.925 2.127 11.887 1.00 90.31 81 ASP A O 1
ATOM 640 N N . ALA A 1 82 ? -7.704 1.814 10.036 1.00 90.19 82 ALA A N 1
ATOM 641 C CA . ALA A 1 82 ? -8.827 1.943 9.108 1.00 90.19 82 ALA A CA 1
ATOM 642 C C . ALA A 1 82 ? -9.854 0.803 9.233 1.00 90.19 82 ALA A C 1
ATOM 644 O O . ALA A 1 82 ? -11.050 1.029 9.046 1.00 90.19 82 ALA A O 1
ATOM 645 N N . LEU A 1 83 ? -9.418 -0.420 9.553 1.00 88.44 83 LEU A N 1
ATOM 646 C CA . LEU A 1 83 ? -10.316 -1.545 9.833 1.00 88.44 83 LEU A CA 1
ATOM 647 C C . LEU A 1 83 ? -10.993 -1.400 11.194 1.00 88.44 83 LEU A C 1
ATOM 649 O O . LEU A 1 83 ? -12.203 -1.612 11.284 1.00 88.44 83 LEU A O 1
ATOM 653 N N . ALA A 1 84 ? -10.250 -0.964 12.213 1.00 87.88 84 ALA A N 1
ATOM 654 C CA . ALA A 1 84 ? -10.791 -0.675 13.536 1.00 87.88 84 ALA A CA 1
ATOM 655 C C . ALA A 1 84 ? -11.868 0.419 13.472 1.00 87.88 84 ALA A C 1
ATOM 657 O O . ALA A 1 84 ? -12.927 0.268 14.078 1.00 87.88 84 ALA A O 1
ATOM 658 N N . ALA A 1 85 ? -11.663 1.459 12.656 1.00 88.06 85 ALA A N 1
ATOM 659 C CA . ALA A 1 85 ? -12.669 2.489 12.393 1.00 88.06 85 ALA A CA 1
ATOM 660 C C . ALA A 1 85 ? -13.953 1.933 11.743 1.00 88.06 85 ALA A C 1
ATOM 662 O O . ALA A 1 85 ? -15.033 2.478 11.953 1.00 88.06 85 ALA A O 1
ATOM 663 N N . LYS A 1 86 ? -13.859 0.827 10.990 1.00 85.31 86 LYS A N 1
ATOM 664 C CA . LYS A 1 86 ? -15.017 0.092 10.445 1.00 85.31 86 LYS A CA 1
ATOM 665 C C . LYS A 1 86 ? -15.535 -1.017 11.372 1.00 85.31 86 LYS A C 1
ATOM 667 O O . LYS A 1 86 ? -16.417 -1.772 10.971 1.00 85.31 86 LYS A O 1
ATOM 672 N N . GLY A 1 87 ? -14.986 -1.147 12.582 1.00 82.94 87 GLY A N 1
ATOM 673 C CA . GLY A 1 87 ? -15.352 -2.188 13.544 1.00 82.94 87 GLY A CA 1
ATOM 674 C C . GLY A 1 87 ? -14.887 -3.598 13.162 1.00 82.94 87 GLY A C 1
ATOM 675 O O . GLY A 1 87 ? -15.402 -4.573 13.704 1.00 82.94 87 GLY A O 1
ATOM 676 N N . LYS A 1 88 ? -13.936 -3.733 12.226 1.00 81.19 88 LYS A N 1
ATOM 677 C CA . LYS A 1 88 ? -13.381 -5.026 11.803 1.00 81.19 88 LYS A CA 1
ATOM 678 C C . LYS A 1 88 ? -12.018 -5.272 12.463 1.00 81.19 88 LYS A C 1
ATOM 680 O O . LYS A 1 88 ? -11.169 -4.380 12.444 1.00 81.19 88 LYS A O 1
ATOM 685 N N . PRO A 1 89 ? -11.767 -6.469 13.023 1.00 76.12 89 PRO A N 1
ATOM 686 C CA . PRO A 1 89 ? -10.458 -6.804 13.563 1.00 76.12 89 PRO A CA 1
ATOM 687 C C . PRO A 1 89 ? -9.452 -7.022 12.428 1.00 76.12 89 PRO A C 1
ATOM 689 O O . PRO A 1 89 ? -9.784 -7.572 11.377 1.00 76.12 89 PRO A O 1
ATOM 692 N N . PHE A 1 90 ? -8.205 -6.608 12.646 1.00 78.56 90 PHE A N 1
ATOM 693 C CA . PHE A 1 90 ? -7.112 -6.910 11.729 1.00 78.56 90 PHE A CA 1
ATOM 694 C C . PHE A 1 90 ? -6.627 -8.350 11.981 1.00 78.56 90 PHE A C 1
ATOM 696 O O . PHE A 1 90 ? -6.182 -8.636 13.092 1.00 78.56 90 PHE A O 1
ATOM 703 N N . PRO A 1 91 ? -6.710 -9.266 10.997 1.00 73.94 91 PRO A N 1
ATOM 704 C CA . PRO A 1 91 ? -6.456 -10.695 11.215 1.00 73.94 91 PRO A CA 1
ATOM 705 C C . PRO A 1 91 ? -4.967 -11.056 11.329 1.00 73.94 91 PRO A C 1
ATOM 707 O O . PRO A 1 91 ? -4.636 -12.197 11.640 1.00 73.94 91 PRO A O 1
ATOM 710 N N . LEU A 1 92 ? -4.059 -10.113 11.058 1.00 71.25 92 LEU A N 1
ATOM 711 C CA . LEU A 1 92 ? -2.618 -10.354 11.014 1.00 71.25 92 LEU A CA 1
ATOM 712 C C . LEU A 1 92 ? -1.920 -9.697 12.208 1.00 71.25 92 LEU A C 1
ATOM 714 O O . LEU A 1 92 ? -2.027 -8.492 12.428 1.00 71.25 92 LEU A O 1
ATOM 718 N N . THR A 1 93 ? -1.125 -10.463 12.949 1.00 68.00 93 THR A N 1
ATOM 719 C CA . THR A 1 93 ? -0.276 -9.906 14.007 1.00 68.00 93 THR A CA 1
ATOM 720 C C . THR A 1 93 ? 0.890 -9.151 13.373 1.00 68.00 93 THR A C 1
ATOM 722 O O . THR A 1 93 ? 1.797 -9.761 12.809 1.00 68.00 93 THR A O 1
ATOM 725 N N . ILE A 1 94 ? 0.883 -7.816 13.455 1.00 68.88 94 ILE A N 1
ATOM 726 C CA . ILE A 1 94 ? 2.019 -6.996 13.015 1.00 68.88 94 ILE A CA 1
ATOM 727 C C . ILE A 1 94 ? 3.193 -7.304 13.956 1.00 68.88 94 ILE A C 1
ATOM 729 O O . ILE A 1 94 ? 3.095 -6.992 15.145 1.00 68.88 94 ILE A O 1
ATOM 733 N N . PRO A 1 95 ? 4.305 -7.890 13.476 1.00 58.50 95 PRO A N 1
ATOM 734 C CA . PRO A 1 95 ? 5.421 -8.242 14.333 1.00 58.50 95 PRO A CA 1
ATOM 735 C C . PRO A 1 95 ? 5.939 -6.979 15.021 1.00 58.50 95 PRO A C 1
ATOM 737 O O . PRO A 1 95 ? 6.045 -5.909 14.409 1.00 58.50 95 PRO A O 1
ATOM 740 N N . ALA A 1 96 ? 6.275 -7.070 16.306 1.00 56.66 96 ALA A N 1
ATOM 741 C CA . ALA A 1 96 ? 6.950 -5.987 17.013 1.00 56.66 96 ALA A CA 1
ATOM 742 C C . ALA A 1 96 ? 8.274 -5.668 16.303 1.00 56.66 96 ALA A C 1
ATOM 744 O O . ALA A 1 96 ? 8.868 -6.525 15.648 1.00 56.66 96 ALA A O 1
ATOM 745 N N . LYS A 1 97 ? 8.689 -4.397 16.285 1.00 50.69 97 LYS A N 1
ATOM 746 C CA . LYS A 1 97 ? 9.945 -3.986 15.626 1.00 50.69 97 LYS A CA 1
ATOM 747 C C . LYS A 1 97 ? 11.018 -4.703 16.406 1.00 50.69 97 LYS A C 1
ATOM 749 O O . LYS A 1 97 ? 11.017 -4.444 17.597 1.00 50.69 97 LYS A O 1
ATOM 754 N N . ASN A 1 98 ? 11.801 -5.597 15.783 1.00 45.56 98 ASN A N 1
ATOM 755 C CA . ASN A 1 98 ? 12.825 -6.417 16.442 1.00 45.56 98 ASN A CA 1
ATOM 756 C C . ASN A 1 98 ? 13.546 -5.596 17.517 1.00 45.56 98 ASN A C 1
ATOM 758 O O . ASN A 1 98 ? 14.531 -4.910 17.243 1.00 45.56 98 ASN A O 1
ATOM 762 N N . ALA A 1 99 ? 13.010 -5.641 18.732 1.00 46.19 99 ALA A N 1
ATOM 763 C CA . ALA A 1 99 ? 13.706 -5.291 19.932 1.00 46.19 99 ALA A CA 1
ATOM 764 C C . ALA A 1 99 ? 14.526 -6.545 20.132 1.00 46.19 99 ALA A C 1
ATOM 766 O O . ALA A 1 99 ? 13.980 -7.625 20.356 1.00 46.19 99 ALA A O 1
ATOM 767 N N . LYS A 1 100 ? 15.826 -6.429 19.882 1.00 46.94 100 LYS A N 1
ATOM 768 C CA . LYS A 1 100 ? 16.770 -7.451 20.299 1.00 46.94 100 LYS A CA 1
ATOM 769 C C . LYS A 1 100 ? 16.423 -7.788 21.754 1.00 46.94 100 LYS A C 1
ATOM 771 O O . LYS A 1 100 ? 16.510 -6.910 22.601 1.00 46.94 100 LYS A O 1
ATOM 776 N N . THR A 1 101 ? 15.960 -9.015 21.971 1.00 47.62 101 THR A N 1
ATOM 777 C CA . THR A 1 101 ? 15.955 -9.733 23.246 1.00 47.62 101 THR A CA 1
ATOM 778 C C . THR A 1 101 ? 15.464 -8.930 24.458 1.00 47.62 101 THR A C 1
ATOM 780 O O . THR A 1 101 ? 16.267 -8.424 25.234 1.00 47.62 101 THR A O 1
ATOM 783 N N . ALA A 1 102 ? 14.152 -8.883 24.683 1.00 47.00 102 ALA A N 1
ATOM 784 C CA . ALA A 1 102 ? 13.631 -8.736 26.040 1.00 47.00 102 ALA A CA 1
ATOM 785 C C . ALA A 1 102 ? 13.299 -10.144 26.540 1.00 47.00 102 ALA A C 1
ATOM 787 O O . ALA A 1 102 ? 12.363 -10.772 26.048 1.00 47.00 102 ALA A O 1
ATOM 788 N N . GLN A 1 103 ? 14.135 -10.669 27.435 1.00 44.09 103 GLN A N 1
ATOM 789 C CA . GLN A 1 103 ? 13.759 -11.825 28.234 1.00 44.09 103 GLN A CA 1
ATOM 790 C C . GLN A 1 103 ? 12.582 -11.443 29.136 1.00 44.09 103 GLN A C 1
ATOM 792 O O . GLN A 1 103 ? 12.611 -10.419 29.814 1.00 44.09 103 GLN A O 1
ATOM 797 N N . ASP A 1 104 ? 11.556 -12.280 29.091 1.00 48.31 104 ASP A N 1
ATOM 798 C CA . ASP A 1 104 ? 10.442 -12.361 30.036 1.00 48.31 104 ASP A CA 1
ATOM 799 C C . ASP A 1 104 ? 10.931 -13.034 31.350 1.00 48.31 104 ASP A C 1
ATOM 801 O O . ASP A 1 104 ? 12.015 -13.624 31.357 1.00 48.31 104 ASP A O 1
ATOM 805 N N . PRO A 1 105 ? 10.121 -13.141 32.416 1.00 68.00 105 PRO A N 1
ATOM 806 C CA . PRO A 1 105 ? 9.665 -12.124 33.365 1.00 68.00 105 PRO A CA 1
ATOM 807 C C . PRO A 1 105 ? 10.164 -12.449 34.797 1.00 68.00 105 PRO A C 1
ATOM 809 O O . PRO A 1 105 ? 10.480 -13.599 35.094 1.00 68.00 105 PRO A O 1
ATOM 812 N N . SER A 1 106 ? 10.148 -11.497 35.738 1.00 44.84 106 SER A N 1
ATOM 813 C CA . SER A 1 106 ? 9.785 -11.782 37.146 1.00 44.84 106 SER A CA 1
ATOM 814 C C . SER A 1 106 ? 9.738 -10.531 38.013 1.00 44.84 106 SER A C 1
ATOM 816 O O . SER A 1 106 ? 10.641 -9.699 38.021 1.00 44.84 106 SER A O 1
ATOM 818 N N . SER A 1 107 ? 8.646 -10.456 38.761 1.00 54.78 107 SER A N 1
ATOM 819 C CA . SER A 1 107 ? 8.351 -9.538 39.849 1.00 54.78 107 SER A CA 1
ATOM 820 C C . SER A 1 107 ? 9.387 -9.597 40.971 1.00 54.78 107 SER A C 1
ATOM 822 O O . SER A 1 107 ? 9.727 -10.690 41.405 1.00 54.78 107 SER A O 1
ATOM 824 N N . THR A 1 108 ? 9.720 -8.444 41.552 1.00 49.97 108 THR A N 1
ATOM 825 C CA . THR A 1 108 ? 9.846 -8.270 43.011 1.00 49.97 108 THR A CA 1
ATOM 826 C C . THR A 1 108 ? 9.684 -6.793 43.353 1.00 49.97 108 THR A C 1
ATOM 828 O O . THR A 1 108 ? 10.469 -5.955 42.916 1.00 49.97 108 THR A O 1
ATOM 831 N N . SER A 1 109 ? 8.650 -6.489 44.135 1.00 55.75 109 SER A N 1
ATOM 832 C CA . SER A 1 109 ? 8.482 -5.233 44.864 1.00 55.75 109 SER A CA 1
ATOM 833 C C . SER A 1 109 ? 9.651 -4.987 45.816 1.00 55.75 109 SER A C 1
ATOM 835 O O . SER A 1 109 ? 10.155 -5.940 46.405 1.00 55.75 109 SER A O 1
ATOM 837 N N . SER A 1 110 ? 9.994 -3.723 46.064 1.00 56.97 110 SER A N 1
ATOM 838 C CA . SER A 1 110 ? 10.429 -3.239 47.382 1.00 56.97 110 SER A CA 1
ATOM 839 C C . SER A 1 110 ? 10.234 -1.728 47.443 1.00 56.97 110 SER A C 1
ATOM 841 O O . SER A 1 110 ? 10.745 -0.987 46.606 1.00 56.97 110 SER A O 1
ATOM 843 N N . SER A 1 111 ? 9.416 -1.321 48.406 1.00 57.03 111 SER A N 1
ATOM 844 C CA . SER A 1 111 ? 9.218 0.046 48.866 1.00 57.03 111 SER A CA 1
ATOM 845 C C . SER A 1 111 ? 10.514 0.618 49.433 1.00 57.03 111 SER A C 1
ATOM 847 O O . SER A 1 111 ? 11.235 -0.117 50.097 1.00 57.03 111 SER A O 1
ATOM 849 N N . ASP A 1 112 ? 10.726 1.923 49.293 1.00 58.19 112 ASP A N 1
ATOM 850 C CA . ASP A 1 112 ? 11.221 2.709 50.423 1.00 58.19 112 ASP A CA 1
ATOM 851 C C . ASP A 1 112 ? 10.704 4.146 50.319 1.00 58.19 112 ASP A C 1
ATOM 853 O O . ASP A 1 112 ? 10.756 4.783 49.264 1.00 58.19 112 ASP A O 1
ATOM 857 N N . SER A 1 113 ? 10.099 4.582 51.417 1.00 56.53 113 SER A N 1
ATOM 858 C CA . SER A 1 113 ? 9.596 5.930 51.648 1.00 56.53 113 SER A CA 1
ATOM 859 C C . SER A 1 113 ? 10.741 6.769 52.191 1.00 56.53 113 SER A C 1
ATOM 861 O O . SER A 1 113 ? 11.435 6.295 53.080 1.00 56.53 113 SER A O 1
ATOM 863 N N . ASP A 1 114 ? 10.854 8.036 51.796 1.00 61.81 114 ASP A N 1
ATOM 864 C CA . ASP A 1 114 ? 11.421 9.018 52.719 1.00 61.81 114 ASP A CA 1
ATOM 865 C C . ASP A 1 114 ? 10.837 10.419 52.513 1.00 61.81 114 ASP A C 1
ATOM 867 O O . ASP A 1 114 ? 10.512 10.835 51.399 1.00 61.81 114 ASP A O 1
ATOM 871 N N . SER A 1 115 ? 10.632 11.075 53.651 1.00 57.25 115 SER A N 1
ATOM 872 C CA . SER A 1 115 ? 9.802 12.256 53.894 1.00 57.25 115 SER A CA 1
ATOM 873 C C . SER A 1 115 ? 10.556 13.584 53.735 1.00 57.25 115 SER A C 1
ATOM 875 O O . SER A 1 115 ? 11.741 13.670 54.027 1.00 57.25 115 SER A O 1
ATOM 877 N N . GLU A 1 116 ? 9.796 14.620 53.353 1.00 64.62 116 GLU A N 1
ATOM 878 C CA . GLU A 1 116 ? 9.812 16.035 53.788 1.00 64.62 116 GLU A CA 1
ATOM 879 C C . GLU A 1 116 ? 11.146 16.736 54.155 1.00 64.62 116 GLU A C 1
ATOM 881 O O . GLU A 1 116 ? 11.769 16.410 55.160 1.00 64.62 116 GLU A O 1
ATOM 886 N N . SER A 1 117 ? 11.452 17.871 53.500 1.00 55.75 117 SER A N 1
ATOM 887 C CA . SER A 1 117 ? 11.748 19.126 54.227 1.00 55.75 117 SER A CA 1
ATOM 888 C C . SER A 1 117 ? 11.722 20.376 53.330 1.00 55.75 117 SER A C 1
ATOM 890 O O . SER A 1 117 ? 12.257 20.403 52.225 1.00 55.75 117 SER A O 1
ATOM 892 N N . SER A 1 118 ? 11.107 21.417 53.889 1.00 56.97 118 SER A N 1
ATOM 893 C CA . SER A 1 118 ? 10.791 22.760 53.385 1.00 56.97 118 SER A CA 1
ATOM 894 C C . SER A 1 118 ? 11.949 23.773 53.495 1.00 56.97 118 SER A C 1
ATOM 896 O O . SER A 1 118 ? 12.784 23.625 54.388 1.00 56.97 118 SER A O 1
ATOM 898 N N . SER A 1 119 ? 11.945 24.825 52.654 1.00 57.41 119 SER A N 1
ATOM 899 C CA . SER A 1 119 ? 12.214 26.268 52.950 1.00 57.41 119 SER A CA 1
ATOM 900 C C . SER A 1 119 ? 12.371 27.043 51.619 1.00 57.41 119 SER A C 1
ATOM 902 O O . SER A 1 119 ? 13.207 26.665 50.805 1.00 57.41 119 SER A O 1
ATOM 904 N N . ASP A 1 120 ? 11.435 27.906 51.209 1.00 57.88 120 ASP A N 1
ATOM 905 C CA . ASP A 1 120 ? 11.231 29.332 51.572 1.00 57.88 120 ASP A CA 1
ATOM 906 C C . ASP A 1 120 ? 12.186 30.304 50.838 1.00 57.88 120 ASP A C 1
ATOM 908 O O . ASP A 1 120 ? 13.399 30.216 51.002 1.00 57.88 120 ASP A O 1
ATOM 912 N N . GLU A 1 121 ? 11.639 31.140 49.936 1.00 51.12 121 GLU A N 1
ATOM 913 C CA . GLU A 1 121 ? 11.613 32.624 50.010 1.00 51.12 121 GLU A CA 1
ATOM 914 C C . GLU A 1 121 ? 11.298 33.258 48.615 1.00 51.12 121 GLU A C 1
ATOM 916 O O . GLU A 1 121 ? 11.918 32.953 47.594 1.00 51.12 121 GLU A O 1
ATOM 921 N N . GLU A 1 122 ? 10.267 34.115 48.571 1.00 52.81 122 GLU A N 1
ATOM 922 C CA . GLU A 1 122 ? 9.817 35.007 47.468 1.00 52.81 122 GLU A CA 1
ATOM 923 C C . GLU A 1 122 ? 10.773 36.242 47.354 1.00 52.81 122 GLU A C 1
ATOM 925 O O . GLU A 1 122 ? 11.745 36.301 48.100 1.00 52.81 122 GLU A O 1
ATOM 930 N N . PRO A 1 123 ? 10.517 37.356 46.621 1.00 61.28 123 PRO A N 1
ATOM 931 C CA . PRO A 1 123 ? 9.873 37.632 45.324 1.00 61.28 123 PRO A CA 1
ATOM 932 C C . PRO A 1 123 ? 10.764 38.442 44.345 1.00 61.28 123 PRO A C 1
ATOM 934 O O . PRO A 1 123 ? 11.717 39.109 44.735 1.00 61.28 123 PRO A O 1
ATOM 937 N N . SER A 1 124 ? 10.342 38.588 43.078 1.00 45.31 124 SER A N 1
ATOM 938 C CA . SER A 1 124 ? 10.482 39.888 42.375 1.00 45.31 124 SER A CA 1
ATOM 939 C C . SER A 1 124 ? 9.525 40.069 41.182 1.00 45.31 124 SER A C 1
ATOM 941 O O . SER A 1 124 ? 9.774 39.690 40.045 1.00 45.31 124 SER A O 1
ATOM 943 N N . LYS A 1 125 ? 8.389 40.704 41.485 1.00 45.91 125 LYS A N 1
ATOM 944 C CA . LYS A 1 125 ? 7.779 41.863 40.803 1.00 45.91 125 LYS A CA 1
ATOM 945 C C . LYS A 1 125 ? 8.361 42.282 39.433 1.00 45.91 125 LYS A C 1
ATOM 947 O O . LYS A 1 125 ? 9.447 42.845 39.387 1.00 45.91 125 LYS A O 1
ATOM 952 N N . ALA A 1 126 ? 7.530 42.238 38.383 1.00 46.16 126 ALA A N 1
ATOM 953 C CA . ALA A 1 126 ? 7.141 43.424 37.593 1.00 46.16 126 ALA A CA 1
ATOM 954 C C . ALA A 1 126 ? 6.150 43.066 36.467 1.00 46.16 126 ALA A C 1
ATOM 956 O O . ALA A 1 126 ? 6.513 42.510 35.435 1.00 46.16 126 ALA A O 1
ATOM 957 N N . ALA A 1 127 ? 4.892 43.463 36.653 1.00 46.28 127 ALA A N 1
ATOM 958 C CA . ALA A 1 127 ? 3.909 43.605 35.589 1.00 46.28 127 ALA A CA 1
ATOM 959 C C . ALA A 1 127 ? 3.979 45.031 35.016 1.00 46.28 127 ALA A C 1
ATOM 961 O O . ALA A 1 127 ? 3.933 45.997 35.779 1.00 46.28 127 ALA A O 1
ATOM 962 N N . ALA A 1 128 ? 4.009 45.172 33.689 1.00 46.91 128 ALA A N 1
ATOM 963 C CA . ALA A 1 128 ? 3.672 46.420 33.008 1.00 46.91 128 ALA A CA 1
ATOM 964 C C . ALA A 1 128 ? 2.958 46.147 31.671 1.00 46.91 128 ALA A C 1
ATOM 966 O O . ALA A 1 128 ? 3.433 45.410 30.814 1.00 46.91 128 ALA A O 1
ATOM 967 N N . LYS A 1 129 ? 1.774 46.757 31.570 1.00 43.91 129 LYS A N 1
ATOM 968 C CA . LYS A 1 129 ? 0.784 46.796 30.483 1.00 43.91 129 LYS A CA 1
ATOM 969 C C . LYS A 1 129 ? 1.326 47.332 29.153 1.00 43.91 129 LYS A C 1
ATOM 971 O O . LYS A 1 129 ? 2.145 48.244 29.167 1.00 43.91 129 LYS A O 1
ATOM 976 N N . SER A 1 130 ? 0.699 46.928 28.042 1.00 45.03 130 SER A N 1
ATOM 977 C CA . SER A 1 130 ? -0.007 47.798 27.056 1.00 45.03 130 SER A CA 1
ATOM 978 C C . SER A 1 130 ? -0.262 46.997 25.762 1.00 45.03 130 SER A C 1
ATOM 980 O O . SER A 1 130 ? 0.658 46.469 25.161 1.00 45.03 130 SER A O 1
ATOM 982 N N . SER A 1 131 ? -1.492 46.618 25.400 1.00 45.12 131 SER A N 1
ATOM 983 C CA . SER A 1 131 ? -2.513 47.404 24.683 1.00 45.12 131 SER A CA 1
ATOM 984 C C . SER A 1 131 ? -1.992 48.188 23.467 1.00 45.12 131 SER A C 1
ATOM 986 O O . SER A 1 131 ? -1.522 49.310 23.623 1.00 45.12 131 SER A O 1
ATOM 988 N N . SER A 1 132 ? -2.189 47.668 22.251 1.00 47.84 132 SER A N 1
ATOM 989 C CA . SER A 1 132 ? -2.716 48.472 21.132 1.00 47.84 132 SER A CA 1
ATOM 990 C C . SER A 1 132 ? -3.143 47.606 19.941 1.00 47.84 132 SER A C 1
ATOM 992 O O . SER A 1 132 ? -2.357 47.033 19.196 1.00 47.84 132 SER A O 1
ATOM 994 N N . SER A 1 133 ? -4.456 47.551 19.760 1.00 44.09 133 SER A N 1
ATOM 995 C CA . SER A 1 133 ? -5.128 47.412 18.474 1.00 44.09 133 SER A CA 1
ATOM 996 C C . SER A 1 133 ? -4.772 48.582 17.546 1.00 44.09 133 SER A C 1
ATOM 998 O O . SER A 1 133 ? -4.802 49.717 18.025 1.00 44.09 133 SER A O 1
ATOM 1000 N N . SER A 1 134 ? -4.544 48.340 16.243 1.00 46.12 134 SER A N 1
ATOM 1001 C CA . SER A 1 134 ? -5.190 49.039 15.099 1.00 46.12 134 SER A CA 1
ATOM 1002 C C . SER A 1 134 ? -4.435 48.900 13.759 1.00 46.12 134 SER A C 1
ATOM 1004 O O . SER A 1 134 ? -3.396 49.513 13.568 1.00 46.12 134 SER A O 1
ATOM 1006 N N . LYS A 1 135 ? -5.096 48.204 12.819 1.00 51.00 135 LYS A N 1
ATOM 1007 C CA . LYS A 1 135 ? -5.244 48.446 11.360 1.00 51.00 135 LYS A CA 1
ATOM 1008 C C . LYS A 1 135 ? -4.049 48.450 10.365 1.00 51.00 135 LYS A C 1
ATOM 1010 O O . LYS A 1 135 ? -2.929 48.805 10.705 1.00 51.00 135 LYS A O 1
ATOM 1015 N N . PRO A 1 136 ? -4.328 48.060 9.094 1.00 50.34 136 PRO A N 1
ATOM 1016 C CA . PRO A 1 136 ? -3.341 47.740 8.063 1.00 50.34 136 PRO A CA 1
ATOM 1017 C C . PRO A 1 136 ? -2.925 48.970 7.243 1.00 50.34 136 PRO A C 1
ATOM 1019 O O . PRO A 1 136 ? -3.713 49.895 7.049 1.00 50.34 136 PRO A O 1
ATOM 1022 N N . SER A 1 137 ? -1.702 48.949 6.709 1.00 47.28 137 SER A N 1
ATOM 1023 C CA . SER A 1 137 ? -1.200 49.964 5.779 1.00 47.28 137 SER A CA 1
ATOM 1024 C C . SER A 1 137 ? -1.088 49.369 4.376 1.00 47.28 137 SER A C 1
ATOM 1026 O O . SER A 1 137 ? -0.199 48.569 4.094 1.00 47.28 137 SER A O 1
ATOM 1028 N N . SER A 1 138 ? -2.017 49.759 3.507 1.00 48.88 138 SER A N 1
ATOM 1029 C CA . SER A 1 138 ? -1.912 49.623 2.055 1.00 48.88 138 SER A CA 1
ATOM 1030 C C . SER A 1 138 ? -0.922 50.666 1.530 1.00 48.88 138 SER A C 1
ATOM 1032 O O . SER A 1 138 ? -1.021 51.836 1.905 1.00 48.88 138 SER A O 1
ATOM 1034 N N . LYS A 1 139 ? -0.005 50.283 0.636 1.00 55.44 139 LYS A N 1
ATOM 1035 C CA . LYS A 1 139 ? 0.774 51.237 -0.166 1.00 55.44 139 LYS A CA 1
ATOM 1036 C C . LYS A 1 139 ? 0.877 50.778 -1.619 1.00 55.44 139 LYS A C 1
ATOM 1038 O O . LYS A 1 139 ? 1.244 49.643 -1.899 1.00 55.44 139 LYS A O 1
ATOM 1043 N N . ASN A 1 140 ? 0.474 51.715 -2.474 1.00 44.19 140 ASN A N 1
ATOM 1044 C CA . ASN A 1 140 ? 0.378 51.732 -3.930 1.00 44.19 140 ASN A CA 1
ATOM 1045 C C . ASN A 1 140 ? 1.524 51.060 -4.696 1.00 44.19 140 ASN A C 1
ATOM 1047 O O . ASN A 1 140 ? 2.692 51.281 -4.386 1.00 44.19 140 ASN A O 1
ATOM 1051 N N . LEU A 1 141 ? 1.158 50.440 -5.822 1.00 45.88 141 LEU A N 1
ATOM 1052 C CA . LEU A 1 141 ? 1.855 50.653 -7.089 1.00 45.88 141 LEU A CA 1
ATOM 1053 C C . LEU A 1 141 ? 0.930 51.463 -8.010 1.00 45.88 141 LEU A C 1
ATOM 1055 O O . LEU A 1 141 ? -0.236 51.114 -8.200 1.00 45.88 141 LEU A O 1
ATOM 1059 N N . SER A 1 142 ? 1.454 52.553 -8.551 1.00 59.41 142 SER A N 1
ATOM 1060 C CA . SER A 1 142 ? 0.984 53.225 -9.765 1.00 59.41 142 SER A CA 1
ATOM 1061 C C . SER A 1 142 ? 2.210 53.489 -10.618 1.00 59.41 142 SER A C 1
ATOM 1063 O O . SER A 1 142 ? 3.272 53.751 -10.006 1.00 59.41 142 SER A O 1
#